Protein AF-A0A950XS16-F1 (afdb_monomer_lite)

Foldseek 3Di:
DDQAEPDCVVVVVDDVPWDWDFDADVVHSYTYPIDGDDPPPPPPPD

Secondary structure (DSSP, 8-state):
-PPPBS-TTTTTT--TT--EEEE--TT---BEEEEE----------

pLDDT: mean 75.72, std 12.68, range [38.53, 88.31]

Sequence (46 aa):
MSYPVDKPEVLKKVKVGDTIMATVYKGDITLHNVMVMPASKSDKKK

Radius of gyration: 12.59 Å; chains: 1; bounding box: 33×24×29 Å

Structure (mmCIF, N/CA/C/O backbone):
data_AF-A0A950XS16-F1
#
_entry.id   AF-A0A950XS16-F1
#
loop_
_atom_site.group_PDB
_atom_site.id
_atom_site.type_symbol
_atom_site.label_atom_id
_atom_site.label_alt_id
_atom_site.label_comp_id
_atom_site.label_asym_id
_atom_site.label_entity_id
_atom_site.label_seq_id
_atom_site.pdbx_PDB_ins_code
_atom_site.Cartn_x
_atom_site.Cartn_y
_atom_site.Cartn_z
_atom_site.occupancy
_atom_site.B_iso_or_equiv
_atom_site.auth_seq_id
_atom_site.auth_comp_id
_atom_site.auth_asym_id
_atom_site.auth_atom_id
_atom_site.pdbx_PDB_model_num
ATOM 1 N N . MET A 1 1 ? 6.765 -6.466 4.418 1.00 64.50 1 MET A N 1
ATOM 2 C CA . MET A 1 1 ? 5.754 -5.715 5.194 1.00 64.50 1 MET A CA 1
ATOM 3 C C . MET A 1 1 ? 4.610 -5.412 4.246 1.00 64.50 1 MET A C 1
ATOM 5 O O . MET A 1 1 ? 4.857 -4.759 3.242 1.00 64.50 1 MET A O 1
ATOM 9 N N . SER A 1 2 ? 3.427 -5.985 4.474 1.00 72.25 2 SER A N 1
ATOM 10 C CA . SER A 1 2 ? 2.251 -5.741 3.630 1.00 72.25 2 SER A CA 1
ATOM 11 C C . SER A 1 2 ? 1.391 -4.694 4.326 1.00 72.25 2 SER A C 1
ATOM 13 O O . SER A 1 2 ? 0.953 -4.935 5.449 1.00 72.25 2 SER A O 1
ATOM 15 N N . TYR A 1 3 ? 1.221 -3.528 3.708 1.00 79.62 3 TYR A N 1
ATOM 16 C CA . TYR A 1 3 ? 0.377 -2.469 4.251 1.00 79.62 3 TYR A CA 1
ATOM 17 C C . TYR A 1 3 ? -1.022 -2.586 3.641 1.00 79.62 3 TYR A C 1
ATOM 19 O O . TYR A 1 3 ? -1.130 -2.619 2.410 1.00 79.62 3 TYR A O 1
ATOM 27 N N . PRO A 1 4 ? -2.088 -2.659 4.456 1.00 81.81 4 PRO A N 1
ATOM 28 C CA . PRO A 1 4 ? -3.442 -2.611 3.932 1.00 81.81 4 PRO A CA 1
ATOM 29 C C . PRO A 1 4 ? -3.678 -1.260 3.248 1.00 81.81 4 PRO A C 1
ATOM 31 O O . PRO A 1 4 ? -3.253 -0.216 3.740 1.00 81.81 4 PRO A O 1
ATOM 34 N N . VAL A 1 5 ? -4.334 -1.288 2.090 1.00 83.44 5 VAL A N 1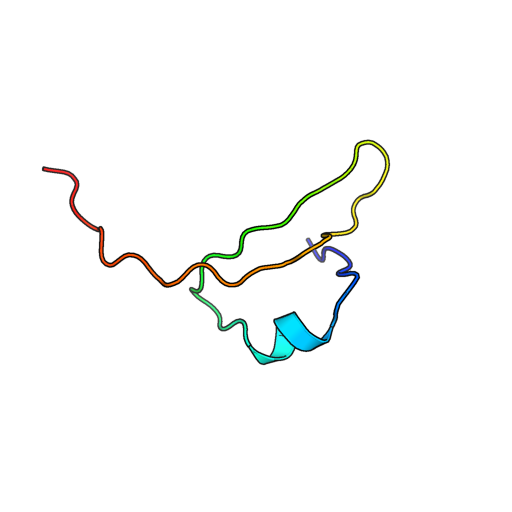
ATOM 35 C CA . VAL A 1 5 ? -4.728 -0.089 1.341 1.00 83.44 5 VAL A CA 1
ATOM 36 C C . VAL A 1 5 ? -6.242 0.038 1.385 1.00 83.44 5 VAL A C 1
ATOM 38 O O . VAL A 1 5 ? -6.952 -0.956 1.242 1.00 83.44 5 VAL A O 1
ATOM 41 N N . ASP A 1 6 ? -6.740 1.257 1.555 1.00 82.75 6 ASP A N 1
ATOM 42 C CA . ASP A 1 6 ? -8.180 1.528 1.541 1.00 82.75 6 ASP A CA 1
ATOM 43 C C . ASP A 1 6 ? -8.781 1.388 0.131 1.00 82.75 6 ASP A C 1
ATOM 45 O O . ASP A 1 6 ? -9.919 0.954 -0.039 1.00 82.75 6 ASP A O 1
ATOM 49 N N . LYS A 1 7 ? -7.994 1.730 -0.896 1.00 80.94 7 LYS A N 1
ATOM 50 C CA . LYS A 1 7 ? -8.410 1.742 -2.303 1.00 80.94 7 LYS A CA 1
ATOM 51 C C . LYS A 1 7 ? -7.609 0.726 -3.117 1.00 80.94 7 LYS A C 1
ATOM 53 O O . LYS A 1 7 ? -6.562 1.072 -3.659 1.00 80.94 7 LYS A O 1
ATOM 58 N N . PRO A 1 8 ? -8.096 -0.513 -3.303 1.00 79.00 8 PRO A N 1
ATOM 59 C CA . PRO A 1 8 ? -7.364 -1.544 -4.045 1.00 79.00 8 PRO A CA 1
ATOM 60 C C . PRO A 1 8 ? -7.177 -1.214 -5.536 1.00 79.00 8 PRO A C 1
ATOM 62 O O . PRO A 1 8 ? -6.340 -1.809 -6.211 1.00 79.00 8 PRO A O 1
ATOM 65 N N . GLU A 1 9 ? -7.917 -0.243 -6.068 1.00 80.75 9 GLU A N 1
ATOM 66 C CA . GLU A 1 9 ? -7.788 0.223 -7.452 1.00 80.75 9 GLU A CA 1
ATOM 67 C C . GLU A 1 9 ? -6.400 0.792 -7.771 1.00 80.75 9 GLU A C 1
ATOM 69 O O . GLU A 1 9 ? -5.941 0.708 -8.911 1.00 80.75 9 GLU A O 1
ATOM 74 N N . VAL A 1 10 ? -5.706 1.340 -6.769 1.00 77.00 10 VAL A N 1
ATOM 75 C CA . VAL A 1 10 ? -4.363 1.907 -6.940 1.00 77.00 10 VAL A CA 1
ATOM 76 C C . VAL A 1 10 ? -3.309 0.820 -7.128 1.00 77.00 10 VAL A C 1
ATOM 78 O O . VAL A 1 10 ? -2.393 1.006 -7.920 1.00 77.00 10 VAL A O 1
ATOM 81 N N . LEU A 1 11 ? -3.490 -0.362 -6.525 1.00 77.12 11 LEU A N 1
ATOM 82 C CA . LEU A 1 11 ? -2.587 -1.508 -6.692 1.00 77.12 11 LEU A CA 1
ATOM 83 C C . LEU A 1 11 ? -2.520 -1.977 -8.151 1.00 77.12 11 LEU A C 1
ATOM 85 O O . LEU A 1 11 ? -1.499 -2.497 -8.579 1.00 77.12 11 LEU A O 1
ATOM 89 N N . LYS A 1 12 ? -3.588 -1.764 -8.932 1.00 81.38 12 LYS A N 1
ATOM 90 C CA . LYS A 1 12 ? -3.614 -2.085 -10.370 1.00 81.38 12 LYS A CA 1
ATOM 91 C C . LYS A 1 12 ? -2.828 -1.086 -11.222 1.00 81.38 12 LYS A C 1
ATOM 93 O O . LYS A 1 12 ? -2.467 -1.403 -12.351 1.00 81.38 12 LYS A O 1
ATOM 98 N N . LYS A 1 13 ? -2.618 0.131 -10.713 1.00 78.50 13 LYS A N 1
ATOM 99 C CA . LYS A 1 13 ? -1.921 1.223 -11.410 1.00 78.50 13 LYS A CA 1
ATOM 100 C C . LYS A 1 13 ? -0.452 1.331 -11.008 1.00 78.50 13 LYS A C 1
ATOM 102 O O . LYS A 1 13 ? 0.333 1.851 -11.789 1.00 78.50 13 LYS A O 1
ATOM 107 N N . VAL A 1 14 ? -0.102 0.851 -9.817 1.00 78.69 14 VAL A N 1
ATOM 108 C CA . VAL A 1 14 ? 1.263 0.854 -9.285 1.00 78.69 14 VAL A CA 1
ATOM 109 C C . VAL A 1 14 ? 2.059 -0.294 -9.893 1.00 78.69 14 VAL A C 1
ATOM 111 O O . VAL A 1 14 ? 1.635 -1.448 -9.847 1.00 78.69 14 VAL A O 1
ATOM 114 N N . LYS A 1 15 ? 3.239 0.012 -10.428 1.00 79.94 15 LYS A N 1
ATOM 115 C CA . LYS A 1 15 ? 4.227 -0.988 -10.833 1.00 79.94 15 LYS A CA 1
ATOM 116 C C . LYS A 1 15 ? 5.402 -1.005 -9.868 1.00 79.94 15 LYS A C 1
ATOM 118 O O . LYS A 1 15 ? 5.669 -0.052 -9.139 1.00 79.94 15 LYS A O 1
ATOM 123 N N . VAL A 1 16 ? 6.127 -2.119 -9.869 1.00 80.69 16 VAL A N 1
ATOM 124 C CA . VAL A 1 16 ? 7.375 -2.234 -9.111 1.00 80.69 16 VAL A CA 1
ATOM 125 C C . VAL A 1 16 ? 8.361 -1.192 -9.645 1.00 80.69 16 VAL A C 1
ATOM 127 O O . VAL A 1 16 ? 8.653 -1.181 -10.838 1.00 80.69 16 VAL A O 1
ATOM 130 N N . GLY A 1 17 ? 8.847 -0.320 -8.762 1.00 81.62 17 GLY A N 1
ATOM 131 C CA . GLY A 1 17 ? 9.710 0.814 -9.110 1.00 81.62 17 GLY A CA 1
ATOM 132 C C . G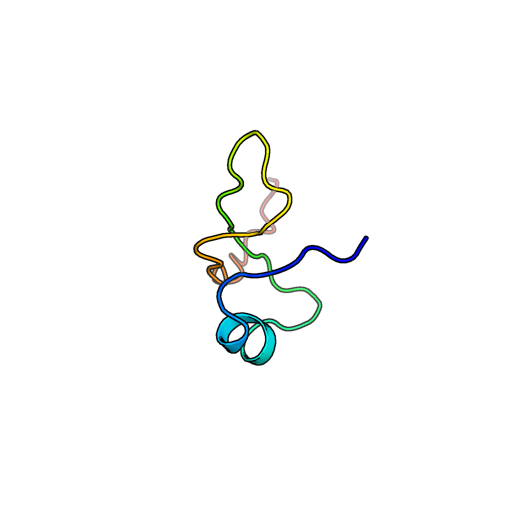LY A 1 17 ? 8.999 2.172 -9.128 1.00 81.62 17 GLY A C 1
ATOM 133 O O . GLY A 1 17 ? 9.679 3.196 -9.133 1.00 81.62 17 GLY A O 1
ATOM 134 N N . ASP A 1 18 ? 7.664 2.206 -9.071 1.00 82.00 18 ASP A N 1
ATOM 135 C CA . ASP A 1 18 ? 6.926 3.462 -8.937 1.00 82.00 18 ASP A CA 1
ATOM 136 C C . ASP A 1 18 ? 7.011 4.004 -7.510 1.00 82.00 18 ASP A C 1
ATOM 138 O O . ASP A 1 18 ? 6.954 3.270 -6.520 1.00 82.00 18 ASP A O 1
ATOM 142 N N . THR A 1 19 ? 7.102 5.327 -7.403 1.00 84.88 19 THR A N 1
ATOM 143 C CA . THR A 1 19 ? 6.987 6.015 -6.118 1.00 84.88 19 THR A CA 1
ATOM 144 C C . THR A 1 19 ? 5.519 6.298 -5.841 1.00 84.88 19 THR A C 1
ATOM 146 O O . THR A 1 19 ? 4.823 6.888 -6.667 1.00 84.88 19 THR A O 1
ATOM 149 N N . ILE A 1 20 ? 5.042 5.900 -4.665 1.00 84.94 20 ILE A N 1
ATOM 150 C CA . ILE A 1 20 ? 3.681 6.1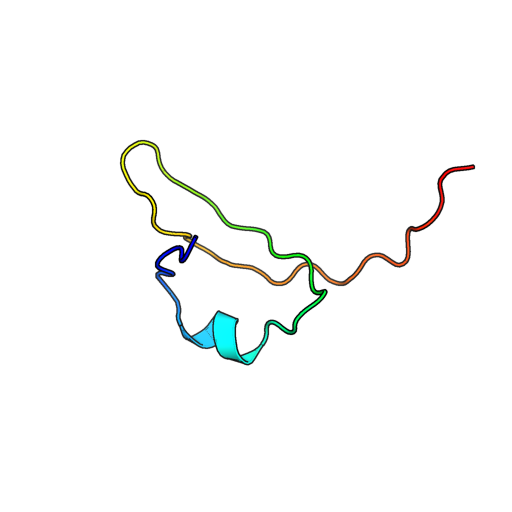91 -4.214 1.00 84.94 20 ILE A CA 1
ATOM 151 C C . ILE A 1 20 ? 3.710 7.161 -3.040 1.00 84.94 20 ILE A C 1
ATOM 153 O O . ILE A 1 20 ? 4.602 7.110 -2.195 1.00 84.94 20 ILE A O 1
ATOM 157 N N . MET A 1 21 ? 2.707 8.028 -2.978 1.00 85.38 21 MET A N 1
ATOM 158 C CA . MET A 1 21 ? 2.425 8.878 -1.830 1.00 85.38 21 MET A CA 1
ATOM 159 C C . MET A 1 21 ? 1.142 8.381 -1.171 1.00 85.38 21 MET A C 1
ATOM 161 O O . MET A 1 21 ? 0.163 8.109 -1.860 1.00 85.38 21 MET A O 1
ATOM 165 N N . ALA A 1 22 ? 1.144 8.254 0.150 1.00 86.56 22 ALA A N 1
ATOM 166 C CA . ALA A 1 22 ? -0.020 7.838 0.918 1.00 86.56 22 ALA A CA 1
ATOM 167 C C . ALA A 1 22 ? -0.061 8.590 2.248 1.00 86.56 22 ALA A C 1
ATOM 169 O O . ALA A 1 22 ? 0.975 8.969 2.796 1.00 86.56 22 ALA A O 1
ATOM 170 N N . THR A 1 23 ? -1.262 8.795 2.771 1.00 88.31 23 THR A N 1
ATOM 171 C CA . THR A 1 23 ? -1.486 9.369 4.095 1.00 88.31 23 THR A CA 1
ATOM 172 C C . THR A 1 23 ? -1.720 8.238 5.087 1.00 88.31 23 THR A C 1
ATOM 174 O O . THR A 1 23 ? -2.571 7.381 4.863 1.00 88.31 23 THR A O 1
ATOM 177 N N . VAL A 1 24 ? -0.966 8.237 6.184 1.00 87.31 24 VAL A N 1
ATOM 178 C CA . VAL A 1 24 ? -1.120 7.270 7.278 1.00 87.31 24 VAL A CA 1
ATOM 179 C C . VAL A 1 24 ? -1.580 8.030 8.514 1.00 87.31 24 VAL A C 1
ATOM 181 O O . VAL A 1 24 ? -0.972 9.036 8.885 1.00 87.31 24 VAL A O 1
ATOM 184 N N . TYR A 1 25 ? -2.657 7.567 9.143 1.00 85.69 25 TYR A N 1
ATOM 185 C CA . TYR A 1 25 ? -3.176 8.162 10.372 1.00 85.69 25 TYR A CA 1
ATOM 186 C C . TYR A 1 25 ? -2.591 7.463 11.599 1.00 85.69 25 TYR A C 1
ATOM 188 O O . TYR A 1 25 ? -2.316 6.267 11.598 1.00 85.69 25 TYR A O 1
ATOM 196 N N . LYS A 1 26 ? -2.375 8.213 12.682 1.00 78.25 26 LYS A N 1
ATOM 197 C CA . LYS A 1 26 ? -1.786 7.664 13.907 1.00 78.25 26 LYS A CA 1
ATOM 198 C C . LYS A 1 26 ? -2.771 6.694 14.570 1.00 78.25 26 LYS A C 1
ATOM 200 O O . LYS A 1 26 ? -3.809 7.126 15.057 1.00 78.25 26 LYS A O 1
ATOM 205 N N . GLY A 1 27 ? -2.411 5.411 14.613 1.00 82.25 27 GLY A N 1
ATOM 206 C CA . GLY A 1 27 ? -3.272 4.325 15.103 1.00 82.25 27 GLY A CA 1
ATOM 207 C C . GLY A 1 27 ? -3.790 3.406 13.994 1.00 82.25 27 GLY A C 1
ATOM 208 O O . GLY A 1 27 ? -4.248 2.310 14.296 1.00 82.25 27 GLY A O 1
ATOM 209 N N . ASP A 1 28 ? -3.626 3.807 12.732 1.00 78.25 28 ASP A N 1
ATOM 210 C CA . ASP A 1 28 ? -3.986 3.024 11.556 1.00 78.25 28 ASP A CA 1
ATOM 211 C C . ASP A 1 28 ? -2.729 2.717 10.739 1.00 78.25 28 ASP A C 1
ATOM 213 O O . ASP A 1 28 ? -1.966 3.606 10.370 1.00 78.25 28 ASP A O 1
ATOM 217 N N . ILE A 1 29 ? -2.500 1.439 10.445 1.00 81.12 29 ILE A N 1
ATOM 218 C CA . ILE A 1 29 ? -1.437 1.008 9.519 1.00 81.12 29 ILE A CA 1
ATOM 219 C C . ILE A 1 29 ? -1.922 0.995 8.064 1.00 81.12 29 ILE A C 1
ATOM 221 O O . ILE A 1 29 ? -1.229 0.499 7.176 1.00 81.12 29 ILE A O 1
ATOM 225 N N . THR A 1 30 ? -3.124 1.517 7.832 1.00 85.88 30 THR A N 1
ATOM 226 C CA . THR A 1 30 ? -3.776 1.567 6.532 1.00 85.88 30 THR A CA 1
ATOM 227 C C . THR A 1 30 ? -3.267 2.763 5.737 1.00 85.88 30 THR A C 1
ATOM 229 O O . THR A 1 30 ? -3.253 3.901 6.209 1.00 85.88 30 THR A O 1
ATOM 232 N N . LEU A 1 31 ? -2.827 2.503 4.508 1.00 86.06 31 LEU A N 1
ATOM 233 C CA . LEU A 1 31 ? -2.438 3.537 3.560 1.00 86.06 31 LEU A CA 1
ATOM 234 C C . LEU A 1 31 ? -3.707 4.136 2.955 1.00 86.06 31 LEU A C 1
ATOM 236 O O . LEU A 1 31 ?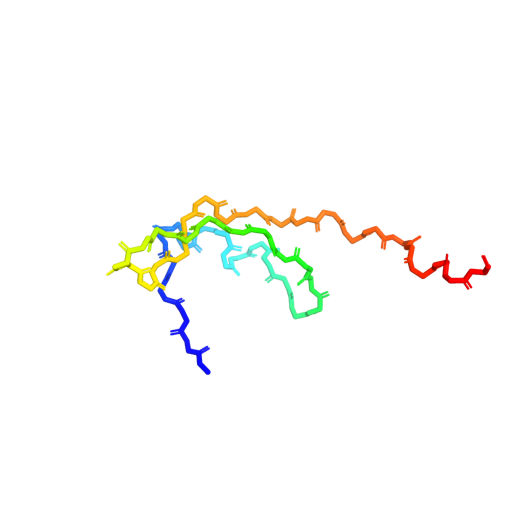 -4.396 3.467 2.184 1.00 86.06 31 LEU A O 1
ATOM 240 N N . HIS A 1 32 ? -3.991 5.392 3.293 1.00 85.38 32 HIS A N 1
ATOM 241 C CA . HIS A 1 32 ? -5.118 6.143 2.753 1.00 85.38 32 HIS A CA 1
ATOM 242 C C . HIS A 1 32 ? -4.689 7.073 1.627 1.00 85.38 32 HIS A C 1
ATOM 244 O O . HIS A 1 32 ? -3.575 7.601 1.624 1.00 85.38 32 HIS A O 1
ATOM 250 N N . ASN A 1 33 ? -5.612 7.322 0.692 1.00 83.94 33 ASN A N 1
ATOM 251 C CA . ASN A 1 33 ? -5.404 8.244 -0.431 1.00 83.94 33 ASN A CA 1
ATOM 252 C C . ASN A 1 33 ? -4.093 7.976 -1.181 1.00 83.94 33 ASN A C 1
ATOM 254 O O . ASN A 1 33 ? -3.326 8.894 -1.467 1.00 83.94 33 ASN A O 1
ATOM 258 N N . VAL A 1 34 ? -3.842 6.705 -1.498 1.00 83.88 34 VAL A N 1
ATOM 259 C CA . VAL A 1 34 ? -2.660 6.313 -2.263 1.00 83.88 34 VAL A CA 1
ATOM 260 C C . VAL A 1 34 ? -2.703 6.970 -3.643 1.00 83.88 34 VAL A C 1
ATOM 262 O O . VAL A 1 34 ? -3.656 6.805 -4.403 1.00 83.88 34 VAL A O 1
ATOM 265 N N . MET A 1 35 ? -1.654 7.710 -3.977 1.00 81.31 35 MET A N 1
ATOM 266 C CA . MET A 1 35 ? -1.460 8.334 -5.279 1.00 81.31 35 MET A CA 1
ATOM 267 C C . MET A 1 35 ? -0.130 7.871 -5.854 1.00 81.31 35 MET A C 1
ATOM 269 O O . MET A 1 35 ? 0.896 7.899 -5.175 1.00 81.31 35 MET A O 1
ATOM 273 N N . VAL A 1 36 ? -0.141 7.454 -7.119 1.00 81.81 36 VAL A N 1
ATOM 274 C CA . VAL A 1 36 ? 1.096 7.166 -7.848 1.00 81.81 36 VAL A CA 1
ATOM 275 C C . VAL A 1 36 ? 1.730 8.504 -8.181 1.00 81.81 36 VAL A C 1
ATOM 277 O O . VAL A 1 36 ? 1.145 9.295 -8.924 1.00 81.81 36 VAL A O 1
ATOM 280 N N . MET A 1 37 ? 2.894 8.786 -7.601 1.00 79.31 37 MET A N 1
ATOM 281 C CA . MET A 1 37 ? 3.635 9.966 -8.005 1.00 79.31 37 MET A CA 1
ATOM 282 C C . MET A 1 37 ? 4.188 9.699 -9.404 1.00 79.31 37 MET A C 1
ATOM 284 O O . MET A 1 37 ? 4.751 8.625 -9.638 1.00 79.31 37 MET A O 1
ATOM 288 N N . PRO A 1 38 ? 4.039 10.641 -10.350 1.00 66.88 38 PRO A N 1
ATOM 289 C CA . PRO A 1 38 ? 4.745 10.524 -11.611 1.00 66.88 38 PRO A CA 1
ATOM 290 C C . PRO A 1 38 ? 6.230 10.397 -11.280 1.00 66.88 38 PRO A C 1
ATOM 292 O O . PRO A 1 38 ? 6.748 11.176 -10.480 1.00 66.88 38 PRO A O 1
ATOM 295 N N . ALA A 1 39 ? 6.888 9.385 -11.847 1.00 61.00 39 ALA A N 1
ATOM 296 C CA . ALA A 1 39 ? 8.319 9.199 -11.688 1.00 61.00 39 ALA A CA 1
ATOM 297 C C . ALA A 1 39 ? 9.018 10.462 -12.201 1.00 61.00 39 ALA A C 1
ATOM 299 O O . ALA A 1 39 ? 9.221 10.644 -13.404 1.00 61.00 39 ALA A O 1
ATOM 300 N N . SER A 1 40 ? 9.339 11.373 -11.286 1.00 53.88 40 SER A N 1
ATOM 301 C CA . SER A 1 40 ? 10.206 12.495 -11.579 1.00 53.88 40 SER A CA 1
ATOM 302 C C . SER A 1 40 ? 11.518 11.885 -12.045 1.00 53.88 40 SER A C 1
ATOM 304 O O . SER A 1 40 ? 12.234 11.264 -11.261 1.00 53.88 40 SER A O 1
ATOM 306 N N . LYS A 1 41 ? 11.820 12.031 -13.338 1.00 53.59 41 LYS A N 1
ATOM 307 C CA . LYS A 1 41 ? 13.166 11.868 -13.896 1.00 53.59 41 LYS A CA 1
ATOM 308 C C . LYS A 1 41 ? 14.086 12.933 -13.282 1.00 53.59 41 LYS A C 1
ATOM 310 O O . LYS A 1 41 ? 14.473 13.883 -13.952 1.00 53.59 41 LYS A O 1
ATOM 315 N N . SER A 1 42 ? 14.375 12.792 -11.998 1.00 51.59 42 SER A N 1
ATOM 316 C CA . SER A 1 42 ? 15.248 13.669 -11.227 1.00 51.59 42 SER A CA 1
ATOM 317 C C . SER A 1 42 ? 16.055 12.802 -10.259 1.00 51.59 42 SER A C 1
ATOM 319 O O . SER A 1 42 ? 16.074 13.020 -9.056 1.00 51.59 42 SER A O 1
ATOM 321 N N . ASP A 1 43 ? 16.681 11.741 -10.760 1.00 51.50 43 ASP A N 1
ATOM 322 C CA . ASP A 1 43 ? 18.131 11.786 -10.967 1.00 51.50 43 ASP A CA 1
ATOM 323 C C . ASP A 1 43 ? 18.634 13.148 -11.484 1.00 51.50 43 ASP A C 1
ATOM 325 O O . ASP A 1 43 ? 18.788 13.392 -12.678 1.00 51.50 43 ASP A O 1
ATOM 329 N N . LYS A 1 44 ? 18.835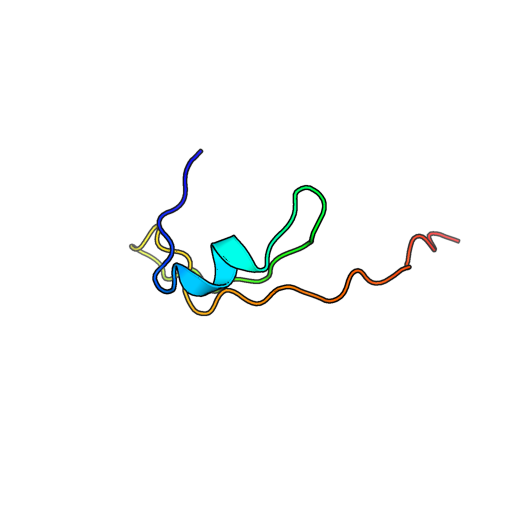 14.093 -10.561 1.00 47.03 44 LYS A N 1
ATOM 330 C CA . LYS A 1 44 ? 19.814 15.166 -10.754 1.00 47.03 44 LYS A CA 1
ATOM 331 C C . LYS A 1 44 ? 20.317 15.658 -9.407 1.00 47.03 44 LYS A C 1
ATOM 333 O O . LYS A 1 44 ? 20.049 16.772 -8.973 1.00 47.03 44 LYS A O 1
ATOM 338 N N . LYS A 1 45 ? 21.081 14.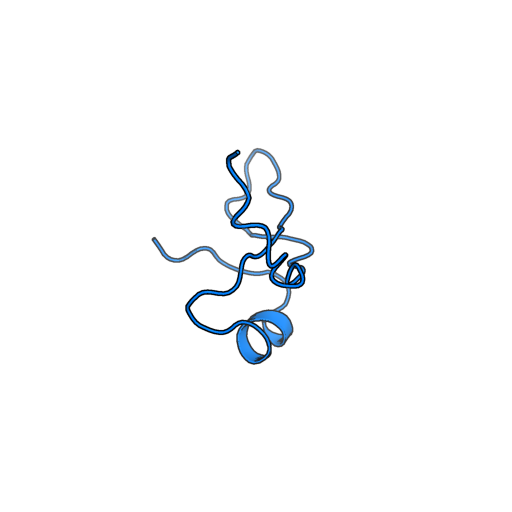787 -8.752 1.00 46.56 45 LYS A N 1
ATOM 339 C CA . LYS A 1 45 ? 22.156 15.235 -7.874 1.00 46.56 45 LYS A CA 1
ATOM 340 C C . LYS A 1 45 ? 23.228 15.831 -8.792 1.00 46.56 45 LYS A C 1
ATOM 342 O O . LYS A 1 45 ? 23.906 15.086 -9.494 1.00 46.56 45 LYS A O 1
ATOM 347 N N . LYS A 1 46 ? 23.340 17.156 -8.843 1.00 38.53 46 LYS A N 1
ATOM 348 C CA . LYS A 1 46 ? 24.560 17.826 -9.294 1.00 38.53 46 LYS A CA 1
ATOM 349 C C . LYS A 1 46 ? 24.801 19.053 -8.439 1.00 38.53 46 LYS A C 1
ATOM 351 O O . LYS A 1 46 ? 23.822 19.803 -8.245 1.00 38.53 46 LYS A O 1
#